Protein AF-A0A0P8XI07-F1 (afdb_monomer)

Structure (mmCIF, N/CA/C/O backbone):
data_AF-A0A0P8XI07-F1
#
_entry.id   AF-A0A0P8XI07-F1
#
loop_
_atom_site.group_PDB
_atom_site.id
_atom_site.type_symbol
_atom_site.label_atom_id
_atom_site.label_alt_id
_atom_site.label_comp_id
_atom_site.label_asym_id
_atom_site.label_entity_id
_atom_site.label_seq_id
_atom_site.pdbx_PDB_ins_code
_atom_site.Cartn_x
_atom_site.Cartn_y
_atom_site.Cartn_z
_atom_site.occupancy
_atom_site.B_iso_or_equiv
_atom_site.auth_seq_id
_atom_site.auth_comp_id
_atom_site.auth_asym_id
_atom_site.auth_atom_id
_atom_site.pdbx_PDB_model_num
ATOM 1 N N . MET A 1 1 ? -11.169 42.390 8.804 1.00 39.28 1 MET A N 1
ATOM 2 C CA . MET A 1 1 ? -10.643 41.424 9.790 1.00 39.28 1 MET A CA 1
ATOM 3 C C . MET A 1 1 ? -10.244 40.184 9.012 1.00 39.28 1 MET A C 1
ATOM 5 O O . MET A 1 1 ? -11.117 39.507 8.490 1.00 39.28 1 MET A O 1
ATOM 9 N N . LEU A 1 2 ? -8.939 39.992 8.802 1.00 30.91 2 LEU A N 1
ATOM 10 C CA . LEU A 1 2 ? -8.385 38.816 8.127 1.00 30.91 2 LEU A CA 1
ATOM 11 C C . LEU A 1 2 ? -8.580 37.593 9.034 1.00 30.91 2 LEU A C 1
ATOM 13 O O . LEU A 1 2 ? -8.247 37.660 10.216 1.00 30.91 2 LEU A O 1
ATOM 17 N N . HIS A 1 3 ? -9.070 36.484 8.487 1.00 32.88 3 HIS A N 1
ATOM 18 C CA . HIS A 1 3 ? -8.833 35.160 9.057 1.00 32.88 3 HIS A CA 1
ATOM 19 C C . HIS A 1 3 ? -8.207 34.287 7.977 1.00 32.88 3 HIS A C 1
ATOM 21 O O . HIS A 1 3 ? -8.775 34.057 6.912 1.00 32.88 3 HIS A O 1
ATOM 27 N N . SER A 1 4 ? -6.968 33.916 8.255 1.00 35.06 4 SER A N 1
ATOM 28 C CA . SER A 1 4 ? -6.031 33.208 7.401 1.00 35.06 4 SER A CA 1
ATOM 29 C C . SER A 1 4 ? -6.337 31.710 7.410 1.00 35.06 4 SER A C 1
ATOM 31 O O . SER A 1 4 ? -6.520 31.121 8.472 1.00 35.06 4 SER A O 1
ATOM 33 N N . HIS A 1 5 ? -6.338 31.086 6.234 1.00 33.84 5 HIS A N 1
ATOM 34 C CA . HIS A 1 5 ? -6.297 29.631 6.081 1.00 33.84 5 HIS A CA 1
ATOM 35 C C . HIS A 1 5 ? -4.999 29.049 6.673 1.00 33.84 5 HIS A C 1
ATOM 37 O O . HIS A 1 5 ? -3.932 29.631 6.451 1.00 33.84 5 HIS A O 1
ATOM 43 N N . PRO A 1 6 ? -5.021 27.880 7.338 1.00 36.38 6 PRO A N 1
ATOM 44 C CA . PRO A 1 6 ? -3.801 27.128 7.582 1.00 36.38 6 PRO A CA 1
ATOM 45 C C . PRO A 1 6 ? -3.408 26.351 6.317 1.00 36.38 6 PRO A C 1
ATOM 47 O O . PRO A 1 6 ? -4.087 25.428 5.875 1.00 36.38 6 PRO A O 1
ATOM 50 N N . VAL A 1 7 ? -2.288 26.767 5.730 1.00 41.00 7 VAL A N 1
ATOM 51 C CA . VAL A 1 7 ? -1.553 26.061 4.678 1.00 41.00 7 VAL A CA 1
ATOM 52 C C . VAL A 1 7 ? -0.963 24.775 5.263 1.00 41.00 7 VAL A C 1
ATOM 54 O O . VAL A 1 7 ? -0.265 24.815 6.276 1.00 41.00 7 VAL A O 1
ATOM 57 N N . LEU A 1 8 ? -1.226 23.645 4.604 1.00 35.06 8 LEU A N 1
ATOM 58 C CA . LEU A 1 8 ? -0.627 22.341 4.885 1.00 35.06 8 LEU A CA 1
ATOM 59 C C . LEU A 1 8 ? 0.896 22.435 4.664 1.00 35.06 8 LEU A C 1
ATOM 61 O O . LEU A 1 8 ? 1.375 22.452 3.531 1.00 35.06 8 LEU A O 1
ATOM 65 N N . GLN A 1 9 ? 1.671 22.560 5.741 1.00 35.78 9 GLN A N 1
ATOM 66 C CA . GLN A 1 9 ? 3.132 22.549 5.671 1.00 35.78 9 GLN A CA 1
ATOM 67 C C . GLN A 1 9 ? 3.604 21.101 5.513 1.00 35.78 9 GLN A C 1
ATOM 69 O O . GLN A 1 9 ? 3.656 20.343 6.480 1.00 35.78 9 GLN A O 1
ATOM 74 N N . LEU A 1 10 ? 3.950 20.717 4.282 1.00 42.31 10 LEU A N 1
ATOM 75 C CA . LEU A 1 10 ? 4.737 19.518 3.997 1.00 42.31 10 LEU A CA 1
ATOM 76 C C . LEU A 1 10 ? 6.067 19.624 4.755 1.00 42.31 10 LEU A C 1
ATOM 78 O O . LEU A 1 10 ? 6.948 20.413 4.408 1.00 42.31 10 LEU A O 1
ATOM 82 N N . GLY A 1 11 ? 6.188 18.846 5.830 1.00 33.03 11 GLY A N 1
ATOM 83 C CA . GLY A 1 11 ? 7.406 18.741 6.619 1.00 33.03 11 GLY A CA 1
ATOM 84 C C . GLY A 1 11 ? 8.575 18.295 5.743 1.00 33.03 11 GLY A C 1
ATOM 85 O O . GLY A 1 11 ? 8.597 17.186 5.219 1.00 33.03 11 GLY A O 1
ATOM 86 N N . ARG A 1 12 ? 9.558 19.182 5.589 1.00 34.41 12 ARG A N 1
ATOM 87 C CA . ARG A 1 12 ? 10.847 18.926 4.938 1.00 34.41 12 ARG A CA 1
ATOM 88 C C . ARG A 1 12 ? 11.567 17.773 5.672 1.00 34.41 12 ARG A C 1
ATOM 90 O O . ARG A 1 12 ? 11.646 17.829 6.902 1.00 34.41 12 ARG A O 1
ATOM 97 N N . PRO A 1 13 ? 12.126 16.760 4.981 1.00 37.41 13 PRO A N 1
ATOM 98 C CA . PRO A 1 13 ? 12.845 15.679 5.646 1.00 37.41 13 PRO A CA 1
ATOM 99 C C . PRO A 1 13 ? 14.049 16.240 6.409 1.00 37.41 13 PRO A C 1
ATOM 101 O O . PRO A 1 13 ? 14.857 17.009 5.876 1.00 37.41 13 PRO A O 1
ATOM 104 N N . ARG A 1 14 ? 14.147 15.881 7.692 1.00 40.19 14 ARG A N 1
ATOM 105 C CA . ARG A 1 14 ? 15.253 16.270 8.568 1.00 40.19 14 ARG A CA 1
ATOM 106 C C . ARG A 1 14 ? 16.522 15.584 8.049 1.00 40.19 14 ARG A C 1
ATOM 108 O O . ARG A 1 14 ? 16.600 14.361 8.010 1.00 40.19 14 ARG A O 1
ATOM 115 N N . ARG A 1 15 ? 17.499 16.385 7.615 1.00 40.97 15 ARG A N 1
ATOM 116 C CA . ARG A 1 15 ? 18.839 15.950 7.201 1.00 40.97 15 ARG A CA 1
ATOM 117 C C . ARG A 1 15 ? 19.452 15.114 8.331 1.00 40.97 15 ARG A C 1
ATOM 119 O O . ARG A 1 15 ? 19.724 15.652 9.396 1.00 40.97 15 ARG A O 1
ATOM 126 N N . SER A 1 16 ? 19.621 13.812 8.096 1.00 39.88 16 SER A N 1
ATOM 127 C CA . SER A 1 16 ? 20.307 12.897 9.011 1.00 39.88 16 SER A CA 1
ATOM 128 C C . SER A 1 16 ? 21.734 13.400 9.239 1.00 39.88 16 SER A C 1
ATOM 130 O O . SER A 1 16 ? 22.548 13.469 8.315 1.00 39.88 16 SER A O 1
ATOM 132 N N . GLU A 1 17 ? 22.013 13.810 10.473 1.00 43.16 17 GLU A N 1
ATOM 133 C CA . GLU A 1 17 ? 23.366 14.015 10.969 1.00 43.16 17 GLU A CA 1
ATOM 134 C C . GLU A 1 17 ? 24.085 12.663 10.987 1.00 43.16 17 GLU A C 1
ATOM 136 O O . GLU A 1 17 ? 23.563 11.656 11.469 1.00 43.16 17 GLU A O 1
ATOM 141 N N . LYS A 1 18 ? 25.291 12.635 10.415 1.00 39.38 18 LYS A N 1
ATOM 142 C CA . LYS A 1 18 ? 26.190 11.483 10.471 1.00 39.38 18 LYS A CA 1
ATOM 143 C C . LYS A 1 18 ? 26.558 11.222 11.931 1.00 39.38 18 LYS A C 1
ATOM 145 O O . LYS A 1 18 ? 27.298 12.004 12.523 1.00 39.38 18 LYS A O 1
ATOM 150 N N . CYS A 1 19 ? 26.121 10.095 12.484 1.00 40.56 19 CYS A N 1
ATOM 151 C CA . CYS A 1 19 ? 26.711 9.550 13.702 1.00 40.56 19 CYS A CA 1
ATOM 152 C C . CYS A 1 19 ? 28.153 9.112 13.397 1.00 40.56 19 CYS A C 1
ATOM 154 O O . CYS A 1 19 ? 28.387 8.032 12.856 1.00 40.56 19 CYS A O 1
ATOM 156 N N . HIS A 1 20 ? 29.133 9.957 13.722 1.00 38.56 20 HIS A N 1
ATOM 157 C CA . HIS A 1 20 ? 30.535 9.552 13.812 1.00 38.56 20 HIS A CA 1
ATOM 158 C C . HIS A 1 20 ? 30.703 8.703 15.078 1.00 38.56 20 HIS A C 1
ATOM 160 O O . HIS A 1 20 ? 30.866 9.226 16.177 1.00 38.56 20 HIS A O 1
ATOM 166 N N . SER A 1 21 ? 30.628 7.383 14.927 1.00 38.28 21 SER A N 1
ATOM 167 C CA . SER A 1 21 ? 31.004 6.448 15.985 1.00 38.28 21 SER A CA 1
ATOM 168 C C . SER A 1 21 ? 32.477 6.085 15.809 1.00 38.28 21 SER A C 1
ATOM 170 O O . SER A 1 21 ? 32.840 5.313 14.921 1.00 38.28 21 SER A O 1
ATOM 172 N N . SER A 1 22 ? 33.340 6.679 16.634 1.00 39.91 22 SER A N 1
ATOM 173 C CA . SER A 1 22 ? 34.739 6.270 16.764 1.00 39.91 22 SER A CA 1
ATOM 174 C C . SER A 1 22 ? 34.796 4.888 17.415 1.00 39.91 22 SER A C 1
ATOM 176 O O . SER A 1 22 ? 34.744 4.762 18.636 1.00 39.91 22 SER A O 1
ATOM 178 N N . TYR A 1 23 ? 34.898 3.839 16.602 1.00 42.12 23 TYR A N 1
ATOM 179 C CA . TYR A 1 23 ? 35.158 2.490 17.094 1.00 42.12 23 TYR A CA 1
ATOM 180 C C . TYR A 1 23 ? 36.656 2.316 17.356 1.00 42.12 23 TYR A C 1
ATOM 182 O O . TYR A 1 23 ? 37.470 2.235 16.437 1.00 42.12 23 TYR A O 1
ATOM 190 N N . HIS A 1 24 ? 37.019 2.248 18.635 1.00 37.81 24 HIS A N 1
ATOM 191 C CA . HIS A 1 24 ? 38.337 1.816 19.077 1.00 37.81 24 HIS A CA 1
ATOM 192 C C . HIS A 1 24 ? 38.410 0.284 18.966 1.00 37.81 24 HIS A C 1
ATOM 194 O O . HIS A 1 24 ? 37.753 -0.431 19.720 1.00 37.81 24 HIS A O 1
ATOM 200 N N . PHE A 1 25 ? 39.195 -0.228 18.016 1.00 42.62 25 PHE A N 1
ATOM 201 C CA . PHE A 1 25 ? 39.462 -1.662 17.855 1.00 42.62 25 PHE A CA 1
ATOM 202 C C . PHE A 1 25 ? 40.206 -2.220 19.085 1.00 42.62 25 PHE A C 1
ATOM 204 O O . PHE A 1 25 ? 41.301 -1.738 19.393 1.00 42.62 25 PHE A O 1
ATOM 211 N N . PRO A 1 26 ? 39.697 -3.254 19.783 1.00 42.66 26 PRO A N 1
ATOM 212 C CA . PRO A 1 26 ? 40.534 -4.056 20.660 1.00 42.66 26 PRO A CA 1
ATOM 213 C C . PRO A 1 26 ? 41.352 -5.044 19.817 1.00 42.66 26 PRO A C 1
ATOM 215 O O . PRO A 1 26 ? 40.842 -5.687 18.897 1.00 42.66 26 PRO A O 1
ATOM 218 N N . LYS A 1 27 ? 42.644 -5.170 20.132 1.00 48.59 27 LYS A N 1
ATOM 219 C CA . LYS A 1 27 ? 43.521 -6.196 19.556 1.00 48.59 27 LYS A CA 1
ATOM 220 C C . LYS A 1 27 ? 43.003 -7.576 19.968 1.00 48.59 27 LYS A C 1
ATOM 222 O O . LYS A 1 27 ? 42.942 -7.893 21.153 1.00 48.59 27 LYS A O 1
ATOM 227 N N . ILE A 1 28 ? 42.628 -8.375 18.975 1.00 55.50 28 ILE A N 1
ATOM 228 C CA . ILE A 1 28 ? 42.152 -9.749 19.129 1.00 55.50 28 ILE A CA 1
ATOM 229 C C . ILE A 1 28 ? 43.346 -10.622 19.533 1.00 55.50 28 ILE A C 1
ATOM 231 O O . ILE A 1 28 ? 44.270 -10.831 18.748 1.00 55.50 28 ILE A O 1
ATOM 235 N N . LEU A 1 29 ? 43.331 -11.115 20.773 1.00 45.75 29 LEU A N 1
ATOM 236 C CA . LEU A 1 29 ? 44.234 -12.163 21.236 1.00 45.75 29 LEU A CA 1
ATOM 237 C C . LEU A 1 29 ? 43.715 -13.516 20.729 1.00 45.75 29 LEU A C 1
ATOM 239 O O . LEU A 1 29 ? 42.563 -13.886 20.949 1.00 45.75 29 LEU A O 1
ATOM 243 N N . HIS A 1 30 ? 44.586 -14.218 20.010 1.00 47.12 30 HIS A N 1
ATOM 244 C CA . HIS A 1 30 ? 44.338 -15.487 19.338 1.00 47.12 30 HIS A CA 1
ATOM 245 C C . HIS A 1 30 ? 43.973 -16.645 20.284 1.00 47.12 30 HIS A C 1
ATOM 247 O O . HIS A 1 30 ? 44.510 -16.780 21.380 1.00 47.12 30 HIS A O 1
ATOM 253 N N . SER A 1 31 ? 43.205 -17.576 19.708 1.00 52.53 31 SER A N 1
ATOM 254 C CA . SER A 1 31 ? 43.174 -19.014 20.006 1.00 52.53 31 SER A CA 1
ATOM 255 C C . SER A 1 31 ? 42.302 -19.490 21.173 1.00 52.53 31 SER A C 1
ATOM 257 O O . SER A 1 31 ? 42.773 -19.821 22.260 1.00 52.53 31 SER A O 1
ATOM 259 N N . LYS A 1 32 ? 41.012 -19.687 20.877 1.00 56.00 32 LYS A N 1
ATOM 260 C CA . LYS A 1 32 ? 40.282 -20.867 21.360 1.00 56.00 32 LYS A CA 1
ATOM 261 C C . LYS A 1 32 ? 39.618 -21.534 20.162 1.00 56.00 32 LYS A C 1
ATOM 263 O O . LYS A 1 32 ? 38.946 -20.872 19.378 1.00 56.00 32 LYS A O 1
ATOM 268 N N . MET A 1 33 ? 39.884 -22.829 20.008 1.00 54.34 33 MET A N 1
ATOM 269 C CA . MET A 1 33 ? 39.378 -23.685 18.937 1.00 54.34 33 MET A CA 1
ATOM 270 C C . MET A 1 33 ? 37.860 -23.510 18.809 1.00 54.34 33 MET A C 1
ATOM 272 O O . MET A 1 33 ? 37.118 -23.805 19.747 1.00 54.34 33 MET A O 1
ATOM 276 N N . LEU A 1 34 ? 37.407 -22.984 17.669 1.00 62.19 34 LEU A N 1
ATOM 277 C CA . LEU A 1 34 ? 35.986 -22.846 17.374 1.00 62.19 34 LEU A CA 1
ATOM 278 C C . LEU A 1 34 ? 35.367 -24.250 17.351 1.00 62.19 34 LEU A C 1
ATOM 280 O O . LEU A 1 34 ? 35.727 -25.087 16.528 1.00 62.19 34 LEU A O 1
ATOM 284 N N . ASN A 1 35 ? 34.448 -24.515 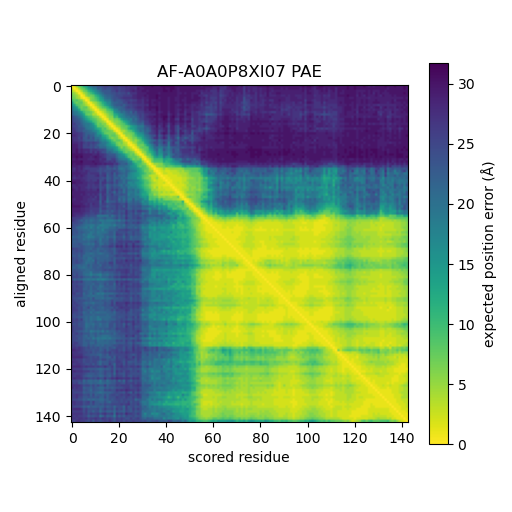18.276 1.00 71.50 35 ASN A N 1
ATOM 285 C CA . ASN A 1 35 ? 33.703 -25.767 18.333 1.00 71.50 35 ASN A CA 1
ATOM 286 C C . ASN A 1 35 ? 32.900 -25.938 17.030 1.00 71.50 35 ASN A C 1
ATOM 288 O O . ASN A 1 35 ? 32.272 -24.990 16.562 1.00 71.50 35 ASN A O 1
ATOM 292 N N . THR A 1 36 ? 32.875 -27.140 16.452 1.00 74.38 36 THR A N 1
ATOM 293 C CA . THR A 1 36 ? 32.097 -27.464 15.243 1.00 74.38 36 THR A CA 1
ATOM 294 C C . THR A 1 36 ? 30.637 -27.007 15.346 1.00 74.38 36 THR A C 1
ATOM 296 O O . THR A 1 36 ? 30.092 -26.465 14.388 1.00 74.38 36 THR A O 1
ATOM 299 N N . LYS A 1 37 ? 30.016 -27.120 16.530 1.00 77.31 37 LYS A N 1
ATOM 300 C CA . LYS A 1 37 ? 28.654 -26.613 16.783 1.00 77.31 37 LYS A CA 1
ATOM 301 C C . LYS A 1 37 ? 28.559 -25.091 16.643 1.00 77.31 37 LYS A C 1
ATOM 303 O O . LYS A 1 37 ? 27.571 -24.576 16.134 1.00 77.31 37 LYS A O 1
ATOM 308 N N . THR A 1 38 ? 29.597 -24.376 17.063 1.00 78.38 38 THR A N 1
ATOM 309 C CA . THR A 1 38 ? 29.713 -22.922 16.928 1.00 78.38 38 THR A CA 1
ATOM 310 C C . THR A 1 38 ? 29.861 -22.516 15.461 1.00 78.38 38 THR A C 1
ATOM 312 O O . THR A 1 38 ? 29.209 -21.570 15.035 1.00 78.38 38 THR A O 1
ATOM 315 N N . LEU A 1 39 ? 30.626 -23.268 14.661 1.00 80.38 39 LEU A N 1
ATOM 316 C CA . LEU A 1 39 ? 30.752 -23.035 13.216 1.00 80.38 39 LEU A CA 1
ATOM 317 C C . LEU A 1 39 ? 29.411 -23.208 12.480 1.00 80.38 39 LEU A C 1
ATOM 319 O O . LEU A 1 39 ? 29.057 -22.374 11.651 1.00 80.38 39 LEU A O 1
ATOM 323 N N . TYR A 1 40 ? 28.639 -24.244 12.830 1.00 84.00 40 TYR A N 1
ATOM 324 C CA . TYR A 1 40 ? 27.296 -24.455 12.277 1.00 84.00 40 TYR A CA 1
ATOM 325 C C . TYR A 1 40 ? 26.330 -23.325 12.638 1.00 84.00 40 TYR A C 1
ATOM 327 O O . TYR A 1 40 ? 25.589 -22.861 11.775 1.00 84.00 40 TYR A O 1
ATOM 335 N N . LEU A 1 41 ? 26.356 -22.849 13.886 1.00 82.56 41 LEU A N 1
ATOM 336 C CA . LEU A 1 41 ? 25.515 -21.731 14.319 1.00 82.56 41 LEU A CA 1
ATOM 337 C C . LEU A 1 41 ? 25.843 -20.441 13.559 1.00 82.56 41 LEU A C 1
ATOM 339 O O . LEU A 1 41 ? 24.928 -19.760 13.102 1.00 82.56 41 LEU A O 1
ATOM 343 N N . PHE A 1 42 ? 27.128 -20.133 13.364 1.00 81.31 42 PHE A N 1
ATOM 344 C CA . PHE A 1 42 ? 27.535 -18.975 12.565 1.00 81.31 42 PHE A CA 1
ATOM 345 C C . PHE A 1 42 ? 27.161 -19.125 11.084 1.00 81.31 42 PHE A C 1
ATOM 347 O O . PHE A 1 42 ? 26.691 -18.161 10.484 1.00 81.31 42 PHE A O 1
ATOM 354 N N . GLY A 1 43 ? 27.299 -20.324 10.509 1.00 83.38 43 GLY A N 1
ATOM 355 C CA . GLY A 1 43 ? 26.874 -20.602 9.133 1.00 83.38 43 GLY A CA 1
ATOM 356 C C . GLY A 1 43 ? 25.364 -20.435 8.927 1.00 83.38 43 GLY A C 1
ATOM 357 O O . GLY A 1 43 ? 24.941 -19.782 7.976 1.00 83.38 43 GLY A O 1
ATOM 358 N N . LEU A 1 44 ? 24.543 -20.952 9.847 1.00 80.31 44 LEU A N 1
ATOM 359 C CA . LEU A 1 44 ? 23.083 -20.798 9.803 1.00 80.31 44 LEU A CA 1
ATOM 360 C C . LEU A 1 44 ? 22.653 -19.333 9.941 1.00 80.31 44 LEU A C 1
ATOM 362 O O . LEU A 1 44 ? 21.777 -18.880 9.205 1.00 80.31 44 LEU A O 1
ATOM 366 N N . LEU A 1 45 ? 23.289 -18.588 10.849 1.00 77.06 45 LEU A N 1
ATOM 367 C CA . LEU A 1 45 ? 23.002 -17.170 11.062 1.00 77.06 45 LEU A CA 1
ATOM 368 C C . LEU A 1 45 ? 23.370 -16.321 9.832 1.00 77.06 45 LEU A C 1
ATOM 370 O O . LEU A 1 45 ? 22.650 -15.385 9.495 1.00 77.06 45 LEU A O 1
ATOM 374 N N . TRP A 1 46 ? 24.448 -16.676 9.125 1.00 77.81 46 TRP A N 1
ATOM 375 C CA . TRP A 1 46 ? 24.863 -16.001 7.893 1.00 77.81 46 TRP A CA 1
ATOM 376 C C . TRP A 1 46 ? 23.884 -16.245 6.736 1.00 77.81 46 TRP A C 1
ATOM 378 O O . TRP A 1 46 ? 23.548 -15.314 6.004 1.00 77.81 46 TRP A O 1
ATOM 388 N N . CYS A 1 47 ? 23.373 -17.471 6.583 1.00 74.75 47 CYS A N 1
ATOM 389 C CA . CYS A 1 47 ? 22.412 -17.799 5.525 1.00 74.75 47 CYS A CA 1
ATOM 390 C C . CYS A 1 47 ? 21.093 -17.018 5.644 1.00 74.75 47 CYS A C 1
ATOM 392 O O . CYS A 1 47 ? 20.504 -16.668 4.622 1.00 74.75 47 CYS A O 1
ATOM 394 N N . MET A 1 48 ? 20.645 -16.693 6.862 1.00 66.31 48 MET A N 1
ATOM 395 C CA . MET A 1 48 ? 19.423 -15.901 7.063 1.00 66.31 48 MET A CA 1
ATOM 396 C C . MET A 1 48 ? 19.558 -14.445 6.588 1.00 66.31 48 MET A C 1
ATOM 398 O O . MET A 1 48 ? 18.554 -13.815 6.268 1.00 66.31 48 MET A O 1
ATOM 402 N N . GLY A 1 49 ? 20.779 -13.906 6.497 1.00 64.06 49 GLY A N 1
ATOM 403 C CA . GLY A 1 49 ? 21.019 -12.525 6.063 1.00 64.06 49 GLY A CA 1
ATOM 404 C C . GLY A 1 49 ? 20.896 -12.288 4.553 1.00 64.06 49 GLY A C 1
ATOM 405 O O . GLY A 1 49 ? 20.854 -11.135 4.131 1.00 64.06 49 GLY A O 1
ATOM 406 N N . LEU A 1 50 ? 20.838 -13.345 3.733 1.00 59.12 50 LEU A N 1
ATOM 407 C CA . LEU A 1 50 ? 20.862 -13.234 2.267 1.00 59.12 50 LEU A CA 1
ATOM 408 C C . LEU A 1 50 ? 19.491 -12.926 1.638 1.00 59.12 50 LEU A C 1
ATOM 410 O O . LEU A 1 50 ? 19.433 -12.579 0.461 1.00 59.12 50 LEU A O 1
ATOM 414 N N . LEU A 1 51 ? 18.397 -13.013 2.401 1.00 56.16 51 LEU A N 1
ATOM 415 C CA . LEU A 1 51 ? 17.043 -12.738 1.915 1.00 56.16 51 LEU A CA 1
ATOM 416 C C . LEU A 1 51 ? 16.509 -11.428 2.511 1.00 56.16 51 LEU A C 1
ATOM 418 O O . LEU A 1 51 ? 15.671 -11.428 3.408 1.00 56.16 51 LEU A O 1
ATOM 422 N N . GLN A 1 52 ? 17.008 -10.290 2.028 1.00 54.28 52 GLN A N 1
ATOM 423 C CA . GLN A 1 52 ? 16.460 -8.980 2.390 1.00 54.28 52 GLN A CA 1
ATOM 424 C C . GLN A 1 52 ? 15.386 -8.567 1.377 1.00 54.28 52 GLN A C 1
ATOM 426 O O . GLN A 1 52 ? 15.697 -8.009 0.327 1.00 54.28 52 GLN A O 1
ATOM 431 N N . ALA A 1 53 ? 14.115 -8.830 1.688 1.00 56.84 53 ALA A N 1
ATOM 432 C CA . ALA A 1 53 ? 13.009 -8.173 0.998 1.00 56.84 53 ALA A CA 1
ATOM 433 C C . ALA A 1 53 ? 12.952 -6.713 1.468 1.00 56.84 53 ALA A C 1
ATOM 435 O O . ALA A 1 53 ? 12.740 -6.447 2.652 1.00 56.84 53 ALA A O 1
ATOM 436 N N . ARG A 1 54 ? 13.177 -5.765 0.556 1.00 62.25 54 ARG A N 1
ATOM 437 C CA . ARG A 1 54 ? 12.961 -4.345 0.834 1.00 62.25 54 ARG A CA 1
ATOM 438 C C . ARG A 1 54 ? 11.494 -4.038 0.574 1.00 62.25 54 ARG A C 1
ATOM 440 O O . ARG A 1 54 ? 11.020 -4.117 -0.553 1.00 62.25 54 ARG A O 1
ATOM 447 N N . ALA A 1 55 ? 10.771 -3.775 1.650 1.00 65.94 55 ALA A N 1
ATOM 448 C CA . ALA A 1 55 ? 9.429 -3.229 1.618 1.00 65.94 55 ALA A CA 1
ATOM 449 C C . ALA A 1 55 ? 9.511 -1.831 2.220 1.00 65.94 55 ALA A C 1
ATOM 451 O O . ALA A 1 55 ? 10.064 -1.667 3.311 1.00 65.94 55 ALA A O 1
ATOM 452 N N . GLU A 1 56 ? 8.981 -0.834 1.518 1.00 76.50 56 GLU A N 1
ATOM 453 C CA . GLU A 1 56 ? 8.787 0.476 2.117 1.00 76.50 56 GLU A CA 1
ATOM 454 C C . GLU A 1 56 ? 7.474 0.442 2.905 1.00 76.50 56 GLU A C 1
ATOM 456 O O . GLU A 1 56 ? 6.377 0.293 2.362 1.00 76.50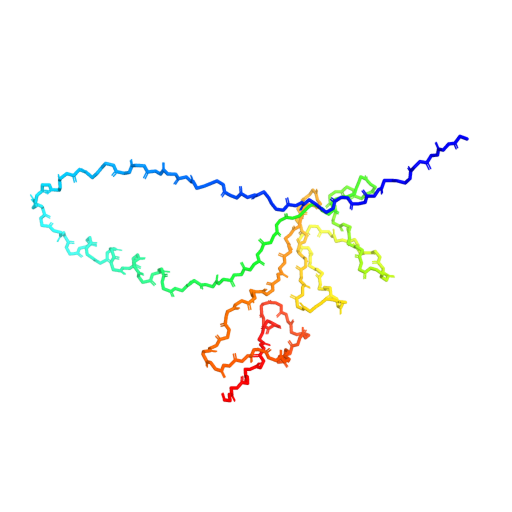 56 GLU A O 1
ATOM 461 N N . LEU A 1 57 ? 7.634 0.471 4.226 1.00 86.75 57 LEU A N 1
ATOM 462 C CA . LEU A 1 57 ? 6.562 0.491 5.205 1.00 86.75 57 LEU A CA 1
ATOM 463 C C . LEU A 1 57 ? 6.657 1.815 5.953 1.00 86.75 57 LEU A C 1
ATOM 465 O O . LEU A 1 57 ? 7.668 2.067 6.616 1.00 86.75 5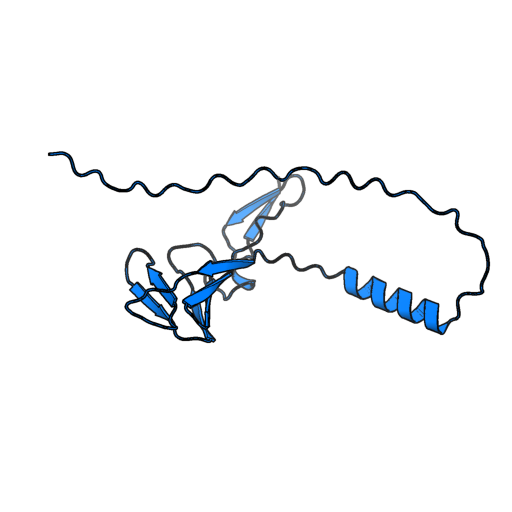7 LEU A O 1
ATOM 469 N N . SER A 1 58 ? 5.606 2.628 5.908 1.00 91.88 58 SER A N 1
ATOM 470 C CA . SER A 1 58 ? 5.490 3.787 6.792 1.00 91.88 58 SER A CA 1
ATOM 471 C C . SER A 1 58 ? 4.359 3.596 7.791 1.00 91.88 58 SER A C 1
ATOM 473 O O . SER A 1 58 ? 3.327 2.996 7.496 1.00 91.88 58 SER A O 1
ATOM 475 N N . LEU A 1 59 ? 4.577 4.083 9.009 1.00 95.69 59 LEU A N 1
ATOM 476 C CA . LEU A 1 59 ? 3.570 4.109 10.058 1.00 95.69 59 LEU A CA 1
ATOM 477 C C . LEU A 1 59 ? 2.978 5.516 10.130 1.00 95.69 59 LEU A C 1
ATOM 479 O O . LEU A 1 59 ? 3.708 6.495 10.296 1.00 95.69 59 LEU A O 1
ATOM 483 N N . ASN A 1 60 ? 1.659 5.611 10.025 1.00 96.00 60 ASN A N 1
ATOM 484 C CA . ASN A 1 60 ? 0.937 6.871 9.942 1.00 96.00 60 ASN A CA 1
ATOM 485 C C . ASN A 1 60 ? -0.243 6.864 10.919 1.00 96.00 60 ASN A C 1
ATOM 487 O O . ASN A 1 60 ? -0.801 5.815 11.234 1.00 96.00 60 ASN A O 1
ATOM 491 N N . ASN A 1 61 ? -0.621 8.045 11.404 1.00 96.88 61 ASN A N 1
ATOM 492 C CA . ASN A 1 61 ? -1.834 8.218 12.192 1.00 96.88 61 ASN A CA 1
ATOM 493 C C . ASN A 1 61 ? -2.957 8.683 11.257 1.00 96.88 61 ASN A C 1
ATOM 495 O O . ASN A 1 61 ? -2.843 9.735 10.627 1.00 96.88 61 ASN A O 1
ATOM 499 N N . TYR A 1 62 ? -4.004 7.872 11.163 1.00 97.38 62 TYR A N 1
ATOM 500 C CA . TYR A 1 62 ? -5.225 8.111 10.397 1.00 97.38 62 TYR A CA 1
ATOM 501 C C . TYR A 1 62 ? -6.442 8.285 11.319 1.00 97.38 62 TYR A C 1
ATOM 503 O O . TYR A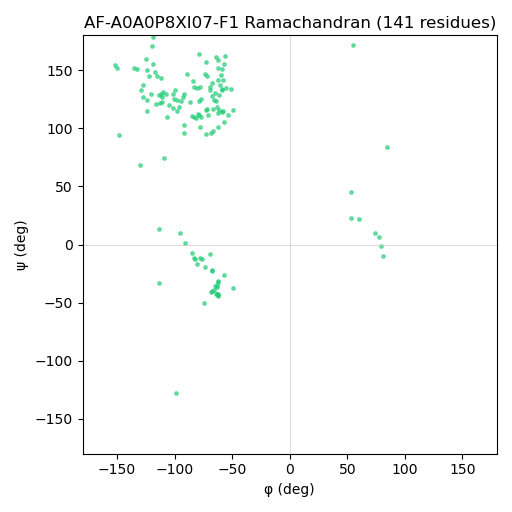 1 62 ? -7.581 8.182 10.867 1.00 97.38 62 TYR A O 1
ATOM 511 N N . GLY A 1 63 ? -6.221 8.473 12.618 1.00 97.00 63 GLY A N 1
ATOM 512 C CA . GLY A 1 63 ? -7.273 8.604 13.611 1.00 97.00 63 GLY A CA 1
ATOM 513 C C . GLY A 1 63 ? -7.997 9.940 13.505 1.00 97.00 63 GLY A C 1
ATOM 514 O O . GLY A 1 63 ? -7.394 10.982 13.249 1.00 97.00 63 GLY A O 1
ATOM 515 N N . ASP A 1 64 ? -9.297 9.902 13.772 1.00 96.94 64 ASP A N 1
ATOM 516 C CA . ASP A 1 64 ? -10.149 11.082 13.883 1.00 96.94 64 ASP A CA 1
ATOM 517 C C . ASP A 1 64 ? -10.937 11.008 15.205 1.00 96.94 64 ASP A C 1
ATOM 519 O O . ASP A 1 64 ? -11.514 9.957 15.506 1.00 96.94 64 ASP A O 1
ATOM 523 N N . PRO A 1 65 ? -10.997 12.088 16.011 1.00 95.88 65 PRO A N 1
ATOM 524 C CA . PRO A 1 65 ? -11.761 12.108 17.260 1.00 95.88 65 PRO A CA 1
ATOM 525 C C . PRO A 1 65 ? -13.254 11.773 17.105 1.00 95.88 65 PRO A C 1
ATOM 527 O O . PRO A 1 65 ? -13.865 11.286 18.056 1.00 95.88 65 PRO A O 1
ATOM 530 N N . ALA A 1 66 ? -13.849 12.020 15.935 1.00 96.88 66 ALA A N 1
ATOM 531 C CA . ALA A 1 66 ? -15.236 11.670 15.633 1.00 96.88 66 ALA A CA 1
ATOM 532 C C . ALA A 1 66 ? -15.439 10.160 15.413 1.00 96.88 66 ALA A C 1
ATOM 534 O O . ALA A 1 66 ? -16.562 9.667 15.540 1.00 96.88 66 ALA A O 1
ATOM 535 N N . TYR A 1 67 ? -14.363 9.417 15.130 1.00 95.62 67 TYR A N 1
ATOM 536 C CA . TYR A 1 67 ? -14.383 7.972 14.899 1.00 95.62 67 TYR A CA 1
ATOM 537 C C . TYR A 1 67 ? -13.307 7.258 15.740 1.00 95.62 67 TYR A C 1
ATOM 539 O O . TYR A 1 67 ? -12.342 6.722 15.187 1.00 95.62 67 TYR A O 1
ATOM 547 N N . PRO A 1 68 ? -13.458 7.217 17.079 1.00 94.69 68 PRO A N 1
ATOM 548 C CA . PRO A 1 68 ? -12.453 6.639 17.967 1.00 94.69 68 PRO A CA 1
ATOM 549 C C . PRO A 1 68 ? -12.100 5.191 17.608 1.00 94.69 68 PRO A C 1
ATOM 551 O O . PRO A 1 68 ? -12.982 4.364 17.369 1.00 94.69 68 PRO A O 1
ATOM 554 N N . GLY A 1 69 ? -10.800 4.885 17.597 1.00 94.81 69 GLY A N 1
ATOM 555 C CA . GLY A 1 69 ? -10.279 3.540 17.331 1.00 94.81 69 GLY A CA 1
ATOM 556 C C . GLY A 1 69 ? -10.348 3.091 15.868 1.00 94.81 69 GLY A C 1
ATOM 557 O O . GLY A 1 69 ? -10.116 1.916 15.593 1.00 94.81 69 GLY A O 1
ATOM 558 N N . ARG A 1 70 ? -10.676 3.990 14.932 1.00 97.50 70 ARG A N 1
ATOM 559 C CA . ARG A 1 70 ? -10.751 3.699 13.494 1.00 97.50 70 ARG A CA 1
ATOM 560 C C . ARG A 1 70 ? -9.761 4.537 12.699 1.00 97.50 70 ARG A C 1
ATOM 562 O O . ARG A 1 70 ? -9.409 5.641 13.106 1.00 97.50 70 ARG A O 1
ATOM 569 N N . CYS A 1 71 ? -9.375 4.027 11.535 1.00 98.50 71 CYS A N 1
ATOM 570 C CA . CYS A 1 71 ? -8.634 4.796 10.543 1.00 98.50 71 CYS A CA 1
ATOM 571 C C . CYS A 1 71 ? -9.613 5.447 9.567 1.00 98.50 71 CYS A C 1
ATOM 573 O O . CYS A 1 71 ? -10.477 4.771 9.002 1.00 98.50 71 CYS A O 1
ATOM 575 N N . VAL A 1 72 ? -9.459 6.748 9.353 1.00 97.81 72 VAL A N 1
ATOM 576 C CA . VAL A 1 72 ? -10.265 7.550 8.434 1.00 97.81 72 VAL A CA 1
ATOM 577 C C . VAL A 1 72 ? -9.416 7.880 7.216 1.00 97.81 72 VAL A C 1
ATOM 579 O O . VAL A 1 72 ? -8.452 8.638 7.306 1.00 97.81 72 VAL A O 1
ATOM 582 N N . ILE A 1 73 ? -9.750 7.280 6.075 1.00 97.19 73 ILE A N 1
ATOM 583 C CA . ILE A 1 73 ? -8.988 7.429 4.835 1.00 97.19 73 ILE A CA 1
ATOM 584 C C . ILE A 1 73 ? -9.822 8.187 3.811 1.00 97.19 73 ILE A C 1
ATOM 586 O O . ILE A 1 73 ? -10.895 7.728 3.432 1.00 97.19 73 ILE A O 1
ATOM 590 N N . ASP A 1 74 ? -9.309 9.316 3.338 1.00 93.38 74 ASP A N 1
ATOM 591 C CA . ASP A 1 74 ? -9.886 10.063 2.222 1.00 93.38 74 ASP A CA 1
ATOM 592 C C . ASP A 1 74 ? -9.084 9.772 0.945 1.00 93.38 74 ASP A C 1
ATOM 594 O O . ASP A 1 74 ? -7.885 10.054 0.873 1.00 93.38 74 ASP A O 1
ATOM 598 N N . ASP A 1 75 ? -9.733 9.175 -0.056 1.00 89.62 75 ASP A N 1
ATOM 599 C CA . ASP A 1 75 ? -9.126 8.892 -1.364 1.00 89.62 75 ASP A CA 1
ATOM 600 C C . ASP A 1 75 ? -9.420 9.980 -2.421 1.00 89.62 75 ASP A C 1
ATOM 602 O O . ASP A 1 75 ? -9.139 9.809 -3.615 1.00 89.62 75 ASP A O 1
ATOM 606 N N . GLY A 1 76 ? -9.989 11.110 -1.996 1.00 88.94 76 GLY A N 1
ATOM 607 C CA . GLY A 1 76 ? -10.401 12.239 -2.826 1.00 88.9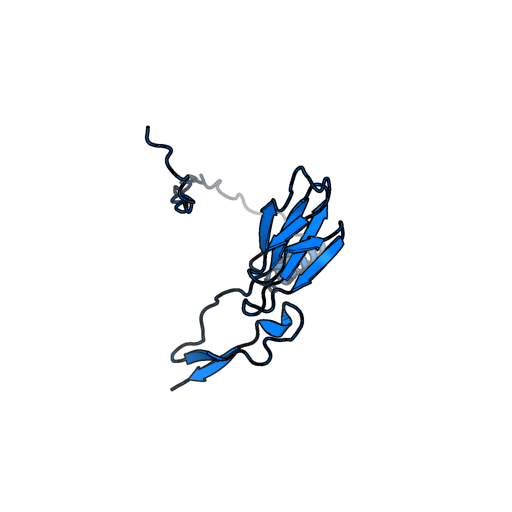4 76 GLY A CA 1
ATOM 608 C C . GLY A 1 76 ? -11.758 12.055 -3.510 1.00 88.94 76 GLY A C 1
ATOM 609 O O . GLY A 1 76 ? -12.276 13.007 -4.094 1.00 88.94 76 GLY A O 1
ATOM 610 N N . LYS A 1 77 ? -12.347 10.853 -3.462 1.00 89.69 77 LYS A N 1
ATOM 611 C CA . LYS A 1 77 ? -13.705 10.574 -3.965 1.00 89.69 77 LYS A CA 1
ATOM 612 C C . LYS A 1 77 ? -14.661 10.213 -2.841 1.00 89.69 77 LYS A C 1
ATOM 614 O O . LYS A 1 77 ? -15.856 10.488 -2.937 1.00 89.69 77 LYS A O 1
ATOM 619 N N . SER A 1 78 ? -14.145 9.557 -1.813 1.00 92.56 78 SER A N 1
ATOM 620 C CA . SER A 1 78 ? -14.911 9.050 -0.690 1.00 92.56 78 SER A CA 1
ATOM 621 C C . SER A 1 78 ? -14.052 8.985 0.564 1.00 92.56 78 SER A C 1
ATOM 623 O O . SER A 1 78 ? -12.834 8.833 0.504 1.00 92.56 78 SER A O 1
ATOM 625 N N . VAL A 1 79 ? -14.725 9.050 1.710 1.00 95.25 79 VAL A N 1
ATOM 626 C CA . VAL A 1 79 ? -14.116 8.776 3.007 1.00 95.25 79 VAL A CA 1
ATOM 627 C C . VAL A 1 79 ? -14.446 7.342 3.396 1.00 95.25 79 VAL A C 1
ATOM 629 O O . VAL A 1 79 ? -15.616 6.955 3.451 1.00 95.25 79 VAL A O 1
ATOM 632 N N . VAL A 1 80 ? -13.414 6.553 3.670 1.00 96.94 80 VAL A N 1
ATOM 633 C CA . VAL A 1 80 ? -13.512 5.155 4.084 1.00 96.94 80 VAL A CA 1
ATOM 634 C C . VAL A 1 80 ? -13.086 5.036 5.542 1.00 96.94 80 VAL A C 1
ATOM 636 O O . VAL A 1 80 ? -11.999 5.460 5.925 1.00 96.94 80 VAL A O 1
ATOM 639 N N . LEU A 1 81 ? -13.950 4.427 6.353 1.00 97.75 81 LEU A N 1
ATOM 640 C CA . LEU A 1 81 ? -13.687 4.120 7.756 1.00 97.75 81 LEU A CA 1
ATOM 641 C C . LEU A 1 81 ? -13.238 2.663 7.871 1.00 97.75 81 LEU A C 1
ATOM 643 O O . LEU A 1 81 ? -14.026 1.755 7.601 1.00 97.75 81 LEU A O 1
ATOM 647 N N . LEU A 1 82 ? -11.996 2.443 8.289 1.00 98.12 82 LEU A N 1
ATOM 648 C CA . LEU A 1 82 ? -11.456 1.111 8.548 1.00 98.12 82 LEU A CA 1
ATOM 649 C C . LEU A 1 82 ? -11.479 0.816 10.046 1.00 98.12 82 LEU A C 1
ATOM 651 O O . LEU A 1 82 ? -11.055 1.636 10.861 1.00 98.12 82 LEU A O 1
ATOM 655 N N . ASN A 1 83 ? -11.965 -0.369 10.398 1.00 97.94 83 ASN A N 1
ATOM 656 C CA . ASN A 1 83 ? -11.784 -0.938 11.729 1.00 97.94 83 ASN A CA 1
ATOM 657 C C . ASN A 1 83 ? -10.381 -1.545 11.865 1.00 97.94 83 ASN A C 1
ATOM 659 O O . ASN A 1 83 ? -9.717 -1.826 10.866 1.00 97.94 83 ASN A O 1
ATOM 663 N N . ASP A 1 84 ? -9.975 -1.801 13.107 1.00 96.56 84 ASP A N 1
ATOM 664 C CA . ASP A 1 84 ? -8.749 -2.536 13.418 1.00 96.56 84 ASP A CA 1
ATOM 665 C C . ASP A 1 84 ? -8.678 -3.867 12.644 1.00 96.56 84 ASP A C 1
ATOM 667 O O . ASP A 1 84 ? -9.668 -4.600 12.524 1.00 96.56 84 ASP A O 1
ATOM 671 N N . GLY A 1 85 ? -7.515 -4.142 12.058 1.00 96.94 85 GLY A N 1
ATOM 672 C CA . GLY A 1 85 ? -7.253 -5.315 11.231 1.00 96.94 85 GLY A CA 1
ATOM 673 C C . GLY A 1 85 ? -7.774 -5.238 9.792 1.00 96.94 85 GLY A C 1
ATOM 674 O O . GLY A 1 85 ? -7.579 -6.186 9.028 1.00 96.94 85 GLY A O 1
ATOM 675 N N . GLN A 1 86 ? -8.436 -4.150 9.386 1.00 97.69 86 GLN A N 1
ATOM 676 C CA . GLN A 1 86 ? -8.905 -3.984 8.007 1.00 97.69 86 GLN A CA 1
ATOM 677 C C . GLN A 1 86 ? -7.859 -3.313 7.119 1.00 97.69 86 GLN A C 1
ATOM 679 O O . GLN A 1 86 ? -7.127 -2.422 7.544 1.00 97.69 86 GLN A O 1
ATOM 684 N N . ALA A 1 87 ? -7.842 -3.704 5.845 1.00 95.94 87 ALA A N 1
ATOM 685 C CA . ALA A 1 87 ? -6.988 -3.107 4.830 1.00 95.94 87 ALA A CA 1
ATOM 686 C C . ALA A 1 87 ? -7.806 -2.393 3.749 1.00 95.94 87 ALA A C 1
ATOM 688 O O . ALA A 1 87 ? -8.865 -2.873 3.338 1.00 95.94 87 ALA A O 1
ATOM 689 N N . LEU A 1 88 ? -7.271 -1.288 3.235 1.00 95.31 88 LEU A N 1
ATOM 690 C CA . LEU A 1 88 ? -7.784 -0.569 2.077 1.00 95.31 88 LEU A CA 1
ATOM 691 C C . LEU A 1 88 ? -6.696 -0.438 1.024 1.00 95.31 88 LEU A C 1
ATOM 693 O O . LEU A 1 88 ? -5.635 0.132 1.266 1.00 95.31 88 LEU A O 1
ATOM 697 N N . ARG A 1 89 ? -6.999 -0.901 -0.184 1.00 92.94 89 ARG A N 1
ATOM 698 C CA . ARG A 1 89 ? -6.195 -0.595 -1.360 1.00 92.94 89 ARG A CA 1
ATOM 699 C C . ARG A 1 89 ? -6.669 0.719 -1.973 1.00 92.94 89 ARG A C 1
ATOM 701 O O . ARG A 1 89 ? -7.825 0.825 -2.386 1.00 92.94 89 ARG A O 1
ATOM 708 N N . LEU A 1 90 ? -5.763 1.682 -2.096 1.00 92.50 90 LEU A N 1
ATOM 709 C CA . LEU A 1 90 ? -6.045 2.959 -2.742 1.00 92.50 90 LEU A CA 1
ATOM 710 C C . LEU A 1 90 ? -6.003 2.782 -4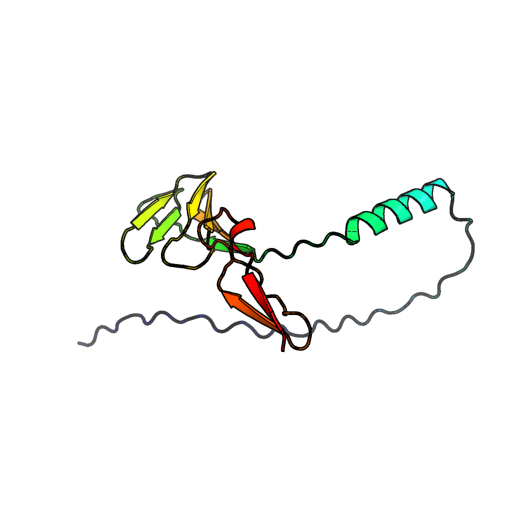.262 1.00 92.50 90 LEU A C 1
ATOM 712 O O . LEU A 1 90 ? -4.953 2.515 -4.836 1.00 92.50 90 LEU A O 1
ATOM 716 N N . ARG A 1 91 ? -7.156 2.891 -4.933 1.00 89.00 91 ARG A N 1
ATOM 717 C CA . ARG A 1 91 ? -7.257 2.687 -6.396 1.00 89.00 91 ARG A CA 1
ATOM 718 C C . ARG A 1 91 ? -6.819 3.899 -7.217 1.00 89.00 91 ARG A C 1
ATOM 720 O O . ARG A 1 91 ? -6.598 3.775 -8.416 1.00 89.00 91 ARG A O 1
ATOM 727 N N . ASN A 1 92 ? -6.731 5.065 -6.589 1.00 89.50 92 ASN A N 1
ATOM 728 C CA . ASN A 1 92 ? -6.248 6.305 -7.192 1.00 89.50 92 ASN A CA 1
ATOM 729 C C . ASN A 1 92 ? -4.708 6.404 -7.210 1.00 89.50 92 ASN A C 1
ATOM 731 O O . ASN A 1 92 ? -4.176 7.267 -7.902 1.00 89.50 92 ASN A O 1
ATOM 735 N N . LEU A 1 93 ? -4.002 5.528 -6.485 1.00 90.00 93 LEU A N 1
ATOM 736 C CA . LEU A 1 93 ? -2.542 5.487 -6.406 1.00 90.00 93 LEU A CA 1
ATOM 737 C C . LEU A 1 93 ? -2.008 4.112 -6.846 1.00 90.00 93 LEU A C 1
ATOM 739 O O . LEU A 1 93 ? -2.643 3.084 -6.601 1.00 90.00 93 LEU A O 1
ATOM 743 N N . PRO A 1 94 ? -0.836 4.051 -7.502 1.00 88.88 94 PRO A N 1
ATOM 744 C CA . PRO A 1 94 ? -0.289 2.788 -7.976 1.00 88.88 94 PRO A CA 1
ATOM 745 C C . PRO A 1 94 ? 0.222 1.928 -6.812 1.00 88.88 94 PRO A C 1
ATOM 747 O O . PRO A 1 94 ? 1.180 2.292 -6.143 1.00 88.88 94 PRO A O 1
ATOM 750 N N . CYS A 1 95 ? -0.395 0.758 -6.615 1.00 91.50 95 CYS A N 1
ATOM 751 C CA . CYS A 1 95 ? 0.048 -0.276 -5.669 1.00 91.50 95 CYS A CA 1
ATOM 752 C C . CYS A 1 95 ? 0.259 0.222 -4.224 1.00 91.50 95 CYS A C 1
ATOM 754 O O . CYS A 1 95 ? 1.236 -0.126 -3.566 1.00 91.50 95 CYS A O 1
ATOM 756 N N . VAL A 1 96 ? -0.691 1.016 -3.718 1.00 93.00 96 VAL A N 1
ATOM 757 C CA . VAL A 1 96 ? -0.682 1.512 -2.336 1.00 93.00 96 VAL A CA 1
ATOM 758 C C . VAL A 1 96 ? -1.756 0.808 -1.512 1.00 93.00 96 VAL A C 1
ATOM 760 O O . VAL A 1 96 ? -2.924 0.752 -1.913 1.00 93.00 96 VAL A O 1
ATOM 763 N N . THR A 1 97 ? -1.373 0.278 -0.351 1.00 95.00 97 THR A N 1
ATOM 764 C CA . THR A 1 97 ? -2.301 -0.356 0.600 1.00 95.00 97 THR A CA 1
ATOM 765 C C . THR A 1 97 ? -2.126 0.243 1.986 1.00 95.00 97 THR A C 1
ATOM 767 O O . THR A 1 97 ? -1.004 0.442 2.432 1.00 95.00 97 THR A O 1
ATOM 770 N N . ILE A 1 98 ? -3.229 0.511 2.675 1.00 96.75 98 ILE A N 1
ATOM 771 C CA . ILE A 1 98 ? -3.247 0.925 4.076 1.00 96.75 98 ILE A CA 1
ATOM 772 C C . ILE A 1 98 ? -3.816 -0.222 4.898 1.00 96.75 98 ILE A C 1
ATOM 774 O O . ILE A 1 98 ? -4.866 -0.755 4.550 1.00 96.75 98 ILE A O 1
ATOM 778 N N . PHE A 1 99 ? -3.149 -0.591 5.983 1.00 97.12 99 PHE A N 1
ATOM 779 C CA . PHE A 1 99 ? -3.655 -1.524 6.986 1.00 97.12 99 PHE A CA 1
ATOM 780 C C . PHE A 1 99 ? -3.924 -0.770 8.281 1.00 97.12 99 PHE A C 1
ATOM 782 O O . PHE A 1 99 ? -3.017 -0.132 8.815 1.00 97.12 99 PHE A O 1
ATOM 789 N N . CYS A 1 100 ? -5.159 -0.825 8.764 1.00 98.19 100 CYS A N 1
ATOM 790 C CA . CYS A 1 100 ? -5.559 -0.165 9.992 1.00 98.19 100 CYS A CA 1
ATOM 791 C C . CYS A 1 100 ? -5.218 -1.025 11.207 1.00 98.19 100 CYS A C 1
ATOM 793 O O . CYS A 1 100 ? -5.469 -2.230 11.226 1.00 98.19 100 CYS A O 1
ATOM 795 N N . MET A 1 101 ? -4.659 -0.375 12.214 1.00 95.69 101 MET A N 1
ATOM 796 C CA . MET A 1 101 ? -4.346 -0.922 13.524 1.00 95.69 101 MET A CA 1
ATOM 797 C C . MET A 1 101 ? -5.139 -0.156 14.591 1.00 95.69 101 MET A C 1
ATOM 799 O O . MET A 1 101 ? -5.878 0.789 14.294 1.00 95.69 101 MET A O 1
ATOM 803 N N . SER A 1 102 ? -4.979 -0.553 15.850 1.00 92.31 102 SER A N 1
ATOM 804 C CA . SER A 1 102 ? -5.650 0.094 16.973 1.00 92.31 102 SER A CA 1
ATOM 805 C C . SER A 1 102 ? -5.353 1.599 17.071 1.00 92.31 102 SER A C 1
ATOM 807 O O . SER A 1 102 ? -4.326 2.107 16.613 1.00 92.31 102 SER A O 1
ATOM 809 N N . ASP A 1 103 ? -6.283 2.325 17.698 1.00 94.06 103 ASP A N 1
ATOM 810 C CA . ASP A 1 103 ? -6.172 3.760 18.001 1.00 94.06 103 ASP A CA 1
ATOM 811 C C . ASP A 1 103 ? -6.012 4.677 16.773 1.00 94.06 103 ASP A C 1
ATOM 813 O O . ASP A 1 103 ? -5.534 5.807 16.884 1.00 94.06 103 ASP A O 1
ATOM 817 N N . GLY A 1 104 ? -6.432 4.203 15.595 1.00 95.81 104 GLY A N 1
ATOM 818 C CA . GLY A 1 104 ? -6.360 4.956 14.341 1.00 95.81 104 GLY A CA 1
ATOM 819 C C . GLY A 1 104 ? -4.965 4.996 13.716 1.00 95.81 104 GLY A C 1
ATOM 820 O O . GLY A 1 104 ? -4.757 5.688 12.720 1.00 95.81 104 GLY A O 1
ATOM 821 N N . TRP A 1 105 ? -3.998 4.257 14.259 1.00 97.56 105 TRP A N 1
ATOM 822 C CA . TRP A 1 105 ? -2.714 4.056 13.596 1.00 97.56 105 TRP A CA 1
ATOM 823 C C . TRP A 1 105 ? -2.865 3.098 12.422 1.00 97.56 105 TRP A C 1
ATOM 825 O O . TRP A 1 105 ? -3.655 2.165 12.468 1.00 97.56 105 TRP A O 1
ATOM 835 N N . GLY A 1 106 ? -2.085 3.293 11.367 1.00 97.00 106 GLY A N 1
ATOM 836 C CA . GLY A 1 106 ? -2.085 2.384 10.234 1.00 97.00 106 GLY A CA 1
ATOM 837 C C . GLY A 1 106 ? -0.744 2.323 9.529 1.00 97.00 106 GLY A C 1
ATOM 838 O O . GLY A 1 106 ? 0.037 3.275 9.531 1.00 97.00 106 GLY A O 1
ATOM 839 N N . SER A 1 107 ? -0.487 1.176 8.920 1.00 96.50 107 SER A N 1
ATOM 840 C CA . SER A 1 107 ? 0.675 0.948 8.076 1.00 96.50 107 SER A CA 1
ATOM 841 C C . SER A 1 107 ? 0.334 1.247 6.625 1.00 96.50 107 SER A C 1
ATOM 843 O O . SER A 1 107 ? -0.616 0.683 6.086 1.00 96.50 107 SER A O 1
ATOM 845 N N . LEU A 1 108 ? 1.127 2.099 5.989 1.00 95.69 108 LEU A N 1
ATOM 846 C CA . LEU A 1 108 ? 1.108 2.333 4.555 1.00 95.69 108 LEU A CA 1
ATOM 847 C C . LEU A 1 108 ? 2.165 1.443 3.896 1.00 95.69 108 LEU A C 1
ATOM 849 O O . LEU A 1 108 ? 3.346 1.505 4.237 1.00 95.69 108 LEU A O 1
ATOM 853 N N . PHE A 1 109 ? 1.724 0.632 2.944 1.00 94.50 109 PHE A N 1
ATOM 854 C CA . PHE A 1 109 ? 2.563 -0.217 2.112 1.00 94.50 109 PHE A CA 1
ATOM 855 C C . PHE A 1 109 ? 2.676 0.400 0.723 1.00 94.50 109 PHE A C 1
ATOM 857 O O . PHE A 1 109 ? 1.666 0.556 0.024 1.00 94.50 109 PHE A O 1
ATOM 864 N N . THR A 1 110 ? 3.904 0.719 0.326 1.00 92.50 110 THR A N 1
ATOM 865 C CA . THR A 1 110 ? 4.263 1.177 -1.020 1.00 92.50 110 THR A CA 1
ATOM 866 C C . THR A 1 110 ? 5.270 0.215 -1.649 1.00 92.50 110 THR A C 1
ATOM 868 O O . THR A 1 110 ? 5.747 -0.738 -1.022 1.00 92.50 110 THR A O 1
ATOM 871 N N . CYS A 1 111 ? 5.541 0.395 -2.939 1.00 90.44 111 CYS A N 1
ATOM 872 C CA . CYS A 1 111 ? 6.600 -0.341 -3.618 1.00 90.44 111 CYS A CA 1
ATOM 873 C C . CYS A 1 111 ? 7.940 0.347 -3.397 1.00 90.44 111 CYS A C 1
ATOM 875 O O . CYS A 1 111 ? 8.001 1.568 -3.481 1.00 90.44 111 CYS A O 1
ATOM 877 N N . ASP A 1 112 ? 9.000 -0.439 -3.188 1.00 84.19 112 ASP A N 1
ATOM 878 C CA . ASP A 1 112 ? 10.368 0.080 -3.243 1.00 84.19 112 ASP A CA 1
ATOM 879 C C . ASP A 1 112 ? 10.611 0.690 -4.632 1.00 84.19 112 ASP A C 1
ATOM 881 O O . ASP A 1 112 ? 10.257 0.089 -5.655 1.00 84.19 112 ASP A O 1
ATOM 885 N N . GLU A 1 113 ? 11.191 1.888 -4.671 1.00 76.75 113 GLU A N 1
ATOM 886 C CA . GLU A 1 113 ? 11.530 2.543 -5.932 1.00 76.75 113 GLU A CA 1
ATOM 887 C C . GLU A 1 113 ? 12.573 1.726 -6.704 1.00 76.75 113 GLU A C 1
ATOM 889 O O . GLU A 1 113 ? 12.466 1.624 -7.931 1.00 76.75 113 GLU A O 1
ATOM 894 N N . GLY A 1 114 ? 13.500 1.069 -5.989 1.00 82.25 114 GLY A N 1
ATOM 895 C CA . GLY A 1 114 ? 14.557 0.228 -6.551 1.00 82.25 114 GLY A CA 1
ATOM 896 C C . GLY A 1 114 ? 15.438 0.931 -7.599 1.00 82.25 114 GLY A C 1
ATOM 897 O O . GLY A 1 114 ? 15.160 2.028 -8.074 1.00 82.25 114 GLY A O 1
ATOM 898 N N . THR A 1 115 ? 16.517 0.271 -8.016 1.00 87.38 115 THR A N 1
ATOM 899 C CA . THR A 1 115 ? 17.285 0.700 -9.196 1.00 87.38 115 THR A CA 1
ATOM 900 C C . THR A 1 115 ? 17.087 -0.342 -10.292 1.00 87.38 115 THR A C 1
ATOM 902 O O . THR A 1 115 ? 17.247 -1.535 -10.009 1.00 87.38 115 THR A O 1
ATOM 905 N N . PRO A 1 116 ? 16.715 0.050 -11.525 1.00 90.06 116 PRO A N 1
ATOM 906 C CA . PRO A 1 116 ? 16.692 -0.892 -12.637 1.00 90.06 116 PRO A CA 1
ATOM 907 C C . PRO A 1 116 ? 18.116 -1.408 -12.930 1.00 90.06 116 PRO A C 1
ATOM 909 O O . PRO A 1 116 ? 19.092 -0.782 -12.510 1.00 90.06 116 PRO A O 1
ATOM 912 N N . PRO A 1 117 ? 18.261 -2.544 -13.636 1.00 91.25 117 PRO A N 1
ATOM 913 C CA . PRO A 1 117 ? 19.566 -2.993 -14.121 1.00 91.25 117 PRO A CA 1
ATOM 914 C C . PRO A 1 117 ? 20.259 -1.935 -14.998 1.00 91.25 117 PRO A C 1
ATOM 916 O O . PRO A 1 117 ? 19.612 -1.012 -15.494 1.00 91.25 117 PRO A O 1
ATOM 919 N N . GLU A 1 118 ? 21.571 -2.082 -15.193 1.00 94.19 118 GLU A N 1
ATOM 920 C CA . GLU A 1 118 ? 22.361 -1.199 -16.062 1.00 94.19 118 GLU A CA 1
ATOM 921 C C . GLU A 1 118 ? 21.809 -1.193 -17.496 1.00 94.19 118 GLU A C 1
ATOM 923 O O . GLU A 1 118 ? 21.325 -2.218 -17.976 1.00 94.19 118 GLU A O 1
ATOM 928 N N . ASP A 1 119 ? 21.818 -0.018 -18.134 1.00 95.19 119 ASP A N 1
ATOM 929 C CA . ASP A 1 119 ? 21.218 0.246 -19.452 1.00 95.19 119 ASP A CA 1
ATOM 930 C C . ASP A 1 119 ? 19.735 -0.159 -19.580 1.00 95.19 119 ASP A C 1
ATOM 932 O O . ASP A 1 119 ? 19.200 -0.353 -20.674 1.00 95.19 119 ASP A O 1
ATOM 936 N N . CYS A 1 120 ? 19.031 -0.244 -18.447 1.00 96.50 120 CYS A N 1
ATOM 937 C CA . CYS A 1 120 ? 17.604 -0.517 -18.393 1.00 96.50 120 CYS A CA 1
ATOM 938 C C . CYS A 1 120 ? 16.838 0.563 -17.621 1.00 96.50 120 CYS A C 1
ATOM 940 O O . CYS A 1 120 ? 17.363 1.276 -16.767 1.00 96.50 120 CYS A O 1
ATOM 942 N N . TYR A 1 121 ? 15.531 0.634 -17.862 1.00 93.88 121 TYR A N 1
ATOM 943 C CA . TYR A 1 121 ? 14.607 1.423 -17.058 1.00 93.88 121 TYR A CA 1
ATOM 944 C C . TYR A 1 121 ? 13.333 0.640 -16.748 1.00 93.88 121 TYR A C 1
ATOM 946 O O . TYR A 1 121 ? 12.884 -0.228 -17.507 1.00 93.88 121 TYR A O 1
ATOM 954 N N . PHE A 1 122 ? 12.721 0.966 -15.612 1.00 93.31 122 PHE A N 1
ATOM 955 C CA . PHE A 1 122 ? 11.390 0.472 -15.296 1.00 93.31 122 PHE A CA 1
ATOM 956 C C . PHE A 1 122 ? 10.342 1.251 -16.092 1.00 93.31 122 PHE A C 1
ATOM 958 O O . PHE A 1 122 ? 10.251 2.475 -15.994 1.00 93.31 122 PHE A O 1
ATOM 965 N N . SER A 1 123 ? 9.500 0.536 -16.830 1.00 91.75 123 SER A N 1
ATOM 966 C CA . SER A 1 123 ? 8.369 1.105 -17.563 1.00 91.75 123 SER A CA 1
ATOM 967 C C . SER A 1 123 ? 7.064 0.922 -16.769 1.00 91.75 123 SER A C 1
ATOM 969 O O . SER A 1 123 ? 6.995 1.302 -15.593 1.00 91.75 123 SER A O 1
ATOM 971 N N . SER A 1 124 ? 6.022 0.363 -17.391 1.00 92.31 124 SER A N 1
ATOM 972 C CA . SER A 1 124 ? 4.705 0.179 -16.781 1.00 92.31 124 SER A CA 1
ATOM 973 C C . SER A 1 124 ? 4.703 -0.932 -15.728 1.00 92.31 124 SER A C 1
ATOM 975 O O . SER A 1 124 ? 5.498 -1.874 -15.784 1.00 92.31 124 SER A O 1
ATOM 977 N N . TYR A 1 125 ? 3.741 -0.879 -14.808 1.00 91.56 125 TYR A N 1
ATOM 978 C CA . TYR A 1 125 ? 3.415 -2.020 -13.953 1.00 91.56 125 TYR A CA 1
ATOM 979 C C . TYR A 1 125 ? 2.995 -3.233 -14.798 1.00 91.56 125 TYR A C 1
ATOM 981 O O . TYR A 1 125 ? 2.405 -3.082 -15.873 1.00 91.56 125 TYR A O 1
ATOM 989 N N . VAL A 1 126 ? 3.329 -4.434 -14.325 1.00 93.94 126 VAL A N 1
ATOM 990 C CA . VAL A 1 126 ? 2.920 -5.705 -14.944 1.00 93.94 126 VAL A CA 1
ATOM 991 C C . VAL A 1 126 ? 1.444 -5.960 -14.662 1.00 93.94 126 VAL A C 1
ATOM 993 O O . VAL A 1 126 ? 0.676 -6.215 -15.583 1.00 93.94 126 VAL A O 1
ATOM 996 N N . ASN A 1 127 ? 1.049 -5.849 -13.394 1.00 91.81 127 ASN A N 1
ATOM 997 C CA . ASN A 1 127 ? -0.339 -5.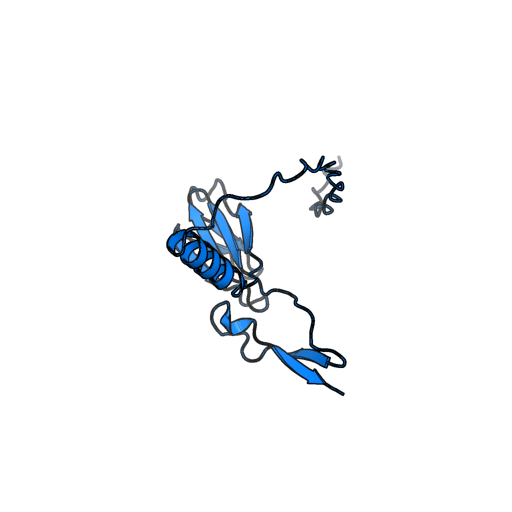904 -12.964 1.00 91.81 127 ASN A CA 1
ATOM 998 C C . ASN A 1 127 ? -0.509 -5.006 -11.740 1.00 91.81 127 ASN A C 1
ATOM 1000 O O . ASN A 1 127 ? -0.273 -5.432 -10.612 1.00 91.81 127 ASN A O 1
ATOM 1004 N N . TRP A 1 128 ? -0.913 -3.757 -11.961 1.00 89.62 128 TRP A N 1
ATOM 1005 C CA . TRP A 1 128 ? -1.082 -2.823 -10.856 1.00 89.62 128 TRP A CA 1
ATOM 1006 C C . TRP A 1 128 ? -2.236 -3.206 -9.921 1.00 89.62 128 TRP A C 1
ATOM 1008 O O . TRP A 1 128 ? -2.170 -2.809 -8.769 1.00 89.62 128 TRP A O 1
ATOM 1018 N N . ASP A 1 129 ? -3.228 -3.997 -10.353 1.00 89.62 129 ASP A N 1
ATOM 1019 C CA . ASP A 1 129 ? -4.426 -4.367 -9.578 1.00 89.62 129 ASP A CA 1
ATOM 1020 C C . ASP A 1 129 ? -4.208 -5.573 -8.655 1.00 89.62 129 ASP A C 1
ATOM 1022 O O . ASP A 1 129 ? -5.077 -5.903 -7.846 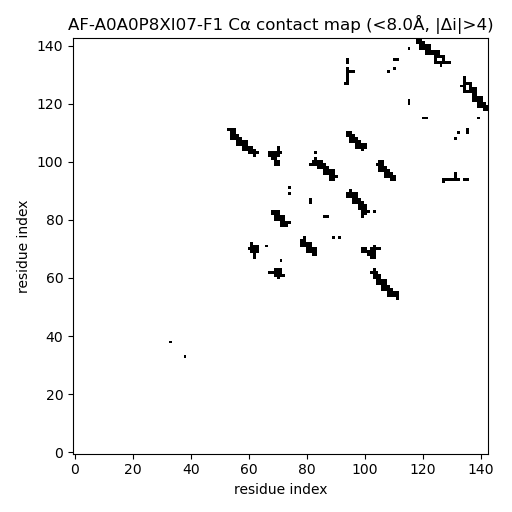1.00 89.62 129 ASP A O 1
ATOM 1026 N N . ALA A 1 130 ? -3.051 -6.232 -8.752 1.00 91.69 130 ALA A N 1
ATOM 1027 C CA . ALA A 1 130 ? -2.694 -7.321 -7.855 1.00 91.69 130 ALA A CA 1
ATOM 1028 C C . ALA A 1 130 ? -2.603 -6.847 -6.383 1.00 91.69 130 ALA A C 1
ATOM 1030 O O . ALA A 1 130 ? -2.423 -5.653 -6.108 1.00 91.69 130 ALA A O 1
ATOM 1031 N N . PRO A 1 131 ? -2.710 -7.765 -5.407 1.00 91.00 131 PRO A N 1
ATOM 1032 C CA . PRO A 1 131 ? -2.386 -7.463 -4.016 1.00 91.00 131 PRO A CA 1
ATOM 1033 C C . PRO A 1 131 ? -0.934 -6.992 -3.871 1.00 91.00 131 PRO A C 1
ATOM 1035 O O . PRO A 1 131 ? -0.061 -7.392 -4.640 1.00 91.00 131 PRO A O 1
ATOM 1038 N N . TRP A 1 132 ? -0.653 -6.155 -2.876 1.00 90.81 132 TRP A N 1
ATOM 1039 C CA . TRP A 1 132 ? 0.731 -5.891 -2.479 1.00 90.81 132 TRP A CA 1
ATOM 1040 C C . TRP A 1 132 ? 1.333 -7.177 -1.869 1.00 90.81 132 TRP A C 1
ATOM 1042 O O . TRP A 1 132 ? 0.619 -7.863 -1.133 1.00 90.81 132 TRP A O 1
ATOM 1052 N N . PRO A 1 133 ? 2.600 -7.546 -2.150 1.00 90.94 133 PRO A N 1
ATOM 1053 C CA . PRO A 1 133 ? 3.599 -6.827 -2.951 1.00 90.94 133 PRO A CA 1
ATOM 1054 C C . PRO A 1 133 ? 3.595 -7.191 -4.447 1.00 90.94 133 PRO A C 1
ATOM 1056 O O . PRO A 1 133 ? 4.410 -6.679 -5.213 1.00 90.94 133 PRO A O 1
ATOM 1059 N N . ASP A 1 134 ? 2.701 -8.069 -4.906 1.00 91.81 134 ASP A N 1
ATOM 1060 C CA . ASP A 1 134 ? 2.690 -8.535 -6.297 1.00 91.81 134 ASP A CA 1
ATOM 1061 C C . ASP A 1 134 ? 2.448 -7.417 -7.315 1.00 91.81 134 ASP A C 1
ATOM 1063 O O . ASP A 1 134 ? 3.011 -7.461 -8.415 1.00 91.81 134 ASP A O 1
ATOM 1067 N N . CYS A 1 135 ? 1.681 -6.388 -6.945 1.00 92.31 135 CYS A N 1
ATOM 1068 C CA . CYS A 1 135 ? 1.475 -5.226 -7.805 1.00 92.31 135 CYS A CA 1
ATOM 1069 C C . CYS A 1 135 ? 2.713 -4.342 -7.997 1.00 92.31 135 CYS A C 1
ATOM 1071 O O . CYS A 1 135 ? 2.679 -3.464 -8.857 1.00 92.31 135 CYS A O 1
ATOM 1073 N N . CYS A 1 136 ? 3.810 -4.579 -7.269 1.00 91.69 136 CYS A N 1
ATOM 1074 C CA . CYS A 1 136 ? 5.049 -3.815 -7.417 1.00 91.69 136 CYS A CA 1
ATOM 1075 C C . CYS A 1 136 ? 5.883 -4.220 -8.633 1.00 91.69 136 CYS A C 1
ATOM 1077 O O . CYS A 1 136 ? 6.823 -3.520 -9.004 1.00 91.69 136 CYS A O 1
ATOM 1079 N N . LYS A 1 137 ? 5.552 -5.338 -9.287 1.00 91.62 137 LYS A N 1
ATOM 1080 C CA . LYS A 1 137 ? 6.285 -5.808 -10.465 1.00 91.62 137 LYS A CA 1
ATOM 1081 C C . LYS A 1 137 ? 6.106 -4.820 -11.618 1.00 91.62 137 LYS A C 1
ATOM 1083 O O . LYS A 1 137 ? 4.984 -4.541 -12.047 1.00 91.62 137 LYS A O 1
ATOM 1088 N N . ARG A 1 138 ? 7.224 -4.329 -12.154 1.00 92.31 138 ARG A N 1
ATOM 1089 C CA . ARG A 1 138 ? 7.286 -3.420 -13.307 1.00 92.31 138 ARG A CA 1
ATOM 1090 C C . ARG A 1 138 ? 8.021 -4.088 -14.463 1.00 92.31 138 ARG A C 1
ATOM 1092 O O . ARG A 1 138 ? 8.917 -4.901 -14.252 1.00 92.31 138 ARG A O 1
ATOM 1099 N N . LYS A 1 139 ? 7.631 -3.755 -15.691 1.00 94.00 139 LYS A N 1
ATOM 1100 C CA . LYS A 1 139 ? 8.333 -4.197 -16.900 1.00 94.00 139 LYS A CA 1
ATOM 1101 C C . LYS A 1 139 ? 9.689 -3.496 -16.982 1.00 94.00 139 LYS A C 1
ATOM 1103 O O . LYS A 1 139 ? 9.758 -2.282 -16.795 1.00 94.00 139 LYS A O 1
ATOM 1108 N N . VAL A 1 140 ? 10.734 -4.246 -17.314 1.00 95.00 140 VAL A N 1
ATOM 1109 C CA . VAL A 1 140 ? 12.089 -3.726 -17.538 1.00 95.00 140 VAL A CA 1
ATOM 1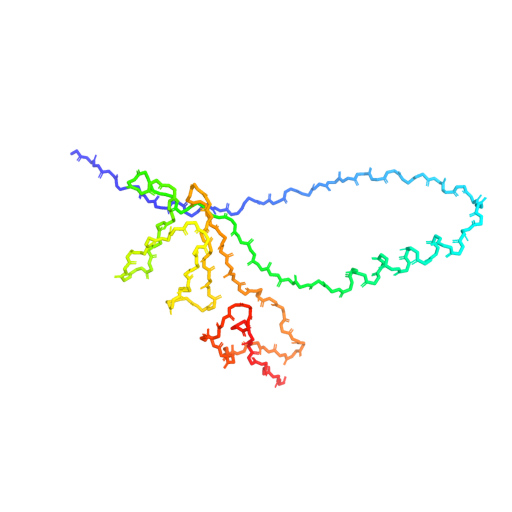110 C C . VAL A 1 140 ? 12.331 -3.636 -19.040 1.00 95.00 140 VAL A C 1
ATOM 1112 O O . VAL A 1 140 ? 12.064 -4.598 -19.760 1.00 95.00 140 VAL A O 1
ATOM 1115 N N . VAL A 1 141 ? 12.794 -2.481 -19.508 1.00 95.94 141 VAL A N 1
ATOM 1116 C CA . VAL A 1 141 ? 13.167 -2.246 -20.908 1.00 95.94 141 VAL A CA 1
ATOM 1117 C C . VAL A 1 141 ? 14.635 -1.848 -20.936 1.00 95.94 141 VAL A C 1
ATOM 1119 O O . VAL A 1 141 ? 15.015 -0.955 -20.186 1.00 95.94 141 VAL A O 1
ATOM 1122 N N . CYS A 1 142 ? 15.429 -2.509 -21.777 1.00 96.25 142 CYS A N 1
ATOM 1123 C CA . CYS A 1 142 ? 16.871 -2.290 -21.917 1.00 96.25 142 CYS A CA 1
ATOM 1124 C C . CYS A 1 142 ? 17.209 -1.951 -23.372 1.00 96.25 142 CYS A C 1
ATOM 1126 O O . CYS A 1 142 ? 16.495 -2.419 -24.270 1.00 96.25 142 CYS A O 1
ATOM 1128 N N . GLY A 1 143 ? 18.256 -1.159 -23.609 1.00 86.62 143 GLY A N 1
ATOM 1129 C CA . GLY A 1 143 ? 18.640 -0.715 -24.953 1.00 86.62 143 GLY A CA 1
ATOM 1130 C C . GLY A 1 143 ? 20.083 -0.267 -25.061 1.00 86.62 143 GLY A C 1
ATOM 1131 O O . GLY A 1 143 ? 20.612 0.219 -24.044 1.00 86.62 143 GLY A O 1
#

Sequence (143 aa):
MLHSHPVLQLGRPRRSEKCHSSYHFPKILHSKMLNTKTLYLFGLLWCMGLLQARAELSLNNYGDPAYPGRCVIDDGKSVVLLNDGQALRLRNLPCVTIFCMSDGWGSLFTCDEGTPPEDCYFSSYVNWDAPWPDCCKRKVVCG

Mean predicted aligned error: 14.77 Å

Radius of gyration: 23.49 Å; Cα contacts (8 Å, |Δi|>4): 195; chains: 1; bounding box: 60×69×46 Å

Secondary structure (DSSP, 8-state):
-----------PPP----------PPP--------HHHHHHHHHHHHHTT-----EEEEEE-EETTEEEEEEEE-SS-EEEEPTT-EEEETTSTTEEEEE-GGGEEEEEE-----PPTTEEEEEES-TTSPTTGGG-EEEEE-

InterPro domains:
  IPR029277 Single domain Von Willebrand factor type C domain [PF15430] (79-142)
  IPR029277 Single domain Von Willebrand factor type C domain [SM01318] (71-142)

Foldseek 3Di:
DDDDDDDDDPDDDDPDDDPPDPDDDDDDDDDDPQDPVNVVVVVVVVVVVPDDDDWDKDKDAQDDPVQFFWGWDDLVPDTDTHHAQDKDDNPSDQQWMWHAHTGRMIMITDADPDDAPPQKDFDAFPARPDHPPNRNHTDIDHD

Solvent-accessible surface area (backbone atoms only — not comparable to full-atom values): 9130 Å² total; per-residue (Å²): 135,91,82,82,81,89,75,84,75,79,79,73,82,76,79,81,76,81,84,83,75,85,76,81,80,76,85,83,81,83,88,75,86,80,48,71,69,56,54,51,53,52,53,56,58,55,62,64,67,75,72,77,83,78,69,43,73,46,84,44,81,31,52,43,90,92,44,75,48,19,19,55,45,74,74,89,84,52,78,46,79,32,49,58,78,35,72,47,72,46,86,89,45,88,39,32,36,39,37,21,31,69,72,2,29,28,39,40,39,47,60,58,82,76,78,61,62,86,66,37,44,71,63,56,60,72,43,48,85,47,60,84,74,64,12,57,42,52,40,77,49,70,116

Organism: Drosophila ananassae (NCBI:txid7217)

pLDDT: mean 77.79, std 22.34, range [30.91, 98.5]